Protein AF-A0A2V7IBT6-F1 (afdb_monomer_lite)

Sequence (122 aa):
RRMGLARWRLAQRRIVASGAEVVLCGHDHEEGAELLGVRVVVSTAGTLCKRTRGGRPSSFNFVTIEPTAVHITYFRWDVESRRFRASDTYAFARAGKGAVPASPAPPGPPGQPVPADTTSHS

Foldseek 3Di:
DDDPDDVVVVVLVCQVVVPAQEDEEEDQLDWDWDDRPLGYIYTYAHAQDCPHPPRFFHWGWDWDDDQFKIKTWIFGQDPVVRDTDTDDIDIRTHDGPPPPPPDPPDPDDPDDDDDDDDDDDD

Secondary structure (DSSP, 8-state):
---SSTTHHHHHHHHHHTT-SEEEE-SSS--EEEEETTTEEEEE---SSS--GGGPPPEEEEEEE-SSEEEEEEEEEETTTTEEEEEEEEEEE---TT-PPPPPPPPPPPPPPPPP------

pLDDT: mean 83.68, std 16.02, range [46.47, 98.56]

Radius of gyration: 24.81 Å; chains: 1; bounding box: 60×35×88 Å

Structure (mmCIF, N/CA/C/O backbone):
data_AF-A0A2V7IBT6-F1
#
_entry.id   AF-A0A2V7IBT6-F1
#
loop_
_atom_site.group_PDB
_atom_site.id
_atom_site.type_symbol
_atom_site.label_atom_id
_atom_site.label_alt_id
_atom_site.label_comp_id
_atom_site.label_asym_id
_atom_site.label_entity_id
_atom_site.label_seq_id
_atom_site.pdbx_PDB_ins_code
_atom_site.Cartn_x
_atom_site.Cartn_y
_atom_site.Cartn_z
_atom_site.occupancy
_atom_site.B_iso_or_equiv
_atom_site.auth_seq_id
_atom_site.auth_comp_id
_atom_site.auth_asym_id
_atom_site.auth_atom_id
_atom_site.pdbx_PDB_model_num
ATOM 1 N N . ARG A 1 1 ? 0.763 -21.601 7.753 1.00 52.50 1 ARG A N 1
ATOM 2 C CA . ARG A 1 1 ? 1.447 -20.336 7.371 1.00 52.50 1 ARG A CA 1
ATOM 3 C C . ARG A 1 1 ? 2.524 -20.029 8.414 1.00 52.50 1 ARG A C 1
ATOM 5 O O . ARG A 1 1 ? 2.172 -19.896 9.580 1.00 52.50 1 ARG A O 1
ATOM 12 N N . ARG A 1 2 ? 3.810 -19.985 8.037 1.00 46.47 2 ARG A N 1
ATOM 13 C CA . ARG A 1 2 ? 4.902 -19.488 8.899 1.00 46.47 2 ARG A CA 1
ATOM 14 C C . ARG A 1 2 ? 5.144 -18.021 8.540 1.00 46.47 2 ARG A C 1
ATOM 16 O O . ARG A 1 2 ? 5.296 -17.727 7.363 1.00 46.47 2 ARG A O 1
ATOM 23 N N . MET A 1 3 ? 5.126 -17.136 9.532 1.00 62.28 3 MET A N 1
ATOM 24 C CA . MET A 1 3 ? 5.420 -15.707 9.366 1.00 62.28 3 MET A CA 1
ATOM 25 C C . MET A 1 3 ? 6.796 -15.429 9.978 1.00 62.28 3 MET A C 1
ATOM 27 O O . MET A 1 3 ? 7.080 -15.958 11.053 1.00 62.28 3 MET A O 1
ATOM 31 N N . GLY A 1 4 ? 7.626 -14.612 9.319 1.00 66.38 4 GLY A N 1
ATOM 32 C CA . GLY A 1 4 ? 9.022 -14.325 9.702 1.00 66.38 4 GLY A CA 1
ATOM 33 C C . GLY A 1 4 ? 9.215 -13.566 11.022 1.00 66.38 4 GLY A C 1
ATOM 34 O O . GLY A 1 4 ? 10.344 -13.287 11.409 1.00 66.38 4 GLY A O 1
ATOM 35 N N . LEU A 1 5 ? 8.131 -13.258 11.742 1.00 69.81 5 LEU A N 1
ATOM 36 C CA . LEU A 1 5 ? 8.172 -12.599 13.041 1.00 69.81 5 LEU A CA 1
ATOM 37 C C . LEU A 1 5 ? 7.850 -13.597 14.162 1.00 69.81 5 LEU A C 1
ATOM 39 O O . LEU A 1 5 ? 6.740 -14.147 14.233 1.00 69.81 5 LEU A O 1
ATOM 43 N N . ALA A 1 6 ? 8.786 -13.787 15.095 1.00 75.44 6 ALA A N 1
ATOM 44 C CA . ALA A 1 6 ? 8.489 -14.471 16.348 1.00 75.44 6 ALA A CA 1
ATOM 45 C C . ALA A 1 6 ? 7.307 -13.764 17.040 1.00 75.44 6 ALA A C 1
ATOM 47 O O . ALA A 1 6 ? 7.273 -12.541 17.153 1.00 75.44 6 ALA A O 1
ATOM 48 N N . ARG A 1 7 ? 6.305 -14.533 17.488 1.00 84.50 7 ARG A N 1
ATOM 49 C CA . ARG A 1 7 ? 5.083 -14.007 18.134 1.00 84.50 7 ARG A CA 1
ATOM 50 C C . ARG A 1 7 ? 4.278 -13.018 17.262 1.00 84.50 7 ARG A C 1
ATOM 52 O O . ARG A 1 7 ? 3.632 -12.126 17.809 1.00 84.50 7 ARG A O 1
ATOM 59 N N . TRP A 1 8 ? 4.234 -13.202 15.937 1.00 86.50 8 TRP A N 1
ATOM 60 C CA . TRP A 1 8 ? 3.515 -12.322 14.991 1.00 86.50 8 TRP A CA 1
ATOM 61 C C . TRP A 1 8 ? 2.081 -11.941 15.407 1.00 86.50 8 TRP A C 1
ATOM 63 O O . TRP A 1 8 ? 1.680 -10.794 15.241 1.00 86.50 8 TRP A O 1
ATOM 73 N N . ARG A 1 9 ? 1.320 -12.851 16.033 1.00 89.50 9 ARG A N 1
ATOM 74 C CA . ARG A 1 9 ? -0.030 -12.549 16.552 1.00 89.50 9 ARG A CA 1
ATOM 75 C C . ARG A 1 9 ? -0.029 -11.472 17.640 1.00 89.50 9 ARG A C 1
ATOM 77 O O . ARG A 1 9 ? -0.945 -10.660 17.702 1.00 89.50 9 ARG A O 1
ATOM 84 N N . LEU A 1 10 ? 0.975 -11.470 18.522 1.00 91.12 10 LEU A N 1
ATOM 85 C CA . LEU A 1 10 ? 1.123 -10.430 19.541 1.00 91.12 10 LEU A CA 1
ATOM 86 C C . LEU A 1 10 ? 1.497 -9.093 18.898 1.00 91.12 10 LEU A C 1
ATOM 88 O O . LEU A 1 10 ? 0.951 -8.069 19.295 1.00 91.12 10 LEU A O 1
ATOM 92 N N . ALA A 1 11 ? 2.389 -9.108 17.905 1.00 90.81 11 ALA A N 1
ATOM 93 C CA . ALA A 1 11 ? 2.752 -7.905 17.163 1.00 90.81 11 ALA A CA 1
ATOM 94 C C . ALA A 1 11 ? 1.534 -7.299 16.453 1.00 90.81 11 ALA A C 1
ATOM 96 O O . ALA A 1 11 ? 1.262 -6.118 16.632 1.00 90.81 11 ALA A O 1
ATOM 97 N N . GLN A 1 12 ? 0.731 -8.116 15.763 1.00 91.94 12 GLN A N 1
ATOM 98 C CA . GLN A 1 12 ? -0.512 -7.662 15.135 1.00 91.94 12 GLN A CA 1
ATOM 99 C C . GLN A 1 12 ? -1.477 -7.024 16.139 1.00 91.94 12 GLN A C 1
ATOM 101 O O . GLN A 1 12 ? -1.970 -5.927 15.895 1.00 91.94 12 GLN A O 1
ATOM 106 N N . ARG A 1 13 ? -1.702 -7.659 17.301 1.00 92.62 13 ARG A N 1
ATOM 107 C CA . ARG A 1 13 ? -2.552 -7.072 18.352 1.00 92.62 13 ARG A CA 1
ATOM 108 C C . ARG A 1 13 ? -2.024 -5.728 18.845 1.00 92.62 13 ARG A C 1
ATOM 110 O O . ARG A 1 13 ? -2.808 -4.807 19.031 1.00 92.62 13 ARG A O 1
ATOM 117 N N . ARG A 1 14 ? -0.709 -5.607 19.047 1.00 93.81 14 ARG A N 1
ATOM 118 C CA . ARG A 1 14 ? -0.079 -4.352 19.486 1.00 93.81 14 ARG A CA 1
ATOM 119 C C . ARG A 1 14 ? -0.188 -3.254 18.434 1.00 93.81 14 ARG A C 1
ATOM 121 O O . ARG A 1 14 ? -0.449 -2.118 18.801 1.00 93.81 14 ARG A O 1
ATOM 128 N N . ILE A 1 15 ? -0.036 -3.591 17.154 1.00 93.81 15 ILE A N 1
ATOM 129 C CA . ILE A 1 15 ? -0.214 -2.642 16.051 1.00 93.81 15 ILE A CA 1
ATOM 130 C C . ILE A 1 15 ? -1.650 -2.114 16.045 1.00 93.81 15 ILE A C 1
ATOM 132 O O . ILE A 1 15 ? -1.851 -0.906 16.076 1.00 93.81 15 ILE A O 1
ATOM 136 N N . VAL A 1 16 ? -2.649 -2.998 16.109 1.00 93.50 16 VAL A N 1
ATOM 137 C CA . VAL A 1 16 ? -4.063 -2.587 16.153 1.00 93.50 16 VAL A CA 1
ATOM 138 C C . VAL A 1 16 ? -4.371 -1.729 17.385 1.00 93.50 16 VAL A C 1
ATOM 140 O O . VAL A 1 16 ? -5.075 -0.729 17.280 1.00 93.50 16 VAL A O 1
ATOM 143 N N . ALA A 1 17 ? -3.809 -2.076 18.545 1.00 92.50 17 ALA A N 1
ATOM 144 C CA . ALA A 1 17 ? -4.006 -1.332 19.789 1.00 92.50 17 ALA A CA 1
ATOM 145 C C . ALA A 1 17 ? -3.219 -0.011 19.868 1.00 92.50 17 ALA A C 1
ATOM 147 O O . ALA A 1 17 ? -3.468 0.782 20.769 1.00 92.50 17 ALA A O 1
ATOM 148 N N . SER A 1 18 ? -2.274 0.242 18.956 1.00 93.88 18 SER A N 1
ATOM 149 C CA . SER A 1 18 ? -1.405 1.427 19.015 1.00 93.88 18 SER A CA 1
ATOM 150 C C . SER A 1 18 ? -2.119 2.738 18.677 1.00 93.88 18 SER A C 1
ATOM 152 O O . SER A 1 18 ? -1.576 3.810 18.926 1.00 93.88 18 SER A O 1
ATOM 154 N N . GLY A 1 19 ? -3.308 2.663 18.072 1.00 90.44 19 GLY A N 1
ATOM 155 C CA . GLY A 1 19 ? -4.015 3.827 17.537 1.00 90.44 19 GLY A CA 1
ATOM 156 C C . GLY A 1 19 ? -3.496 4.300 16.176 1.00 90.44 19 GLY A C 1
ATOM 157 O O . GLY A 1 19 ? -4.060 5.239 15.621 1.00 90.44 19 GLY A O 1
ATOM 158 N N . ALA A 1 20 ? -2.469 3.654 15.614 1.00 93.62 20 ALA A N 1
ATOM 159 C CA . ALA A 1 20 ? -2.011 3.936 14.261 1.00 93.62 20 ALA A CA 1
ATOM 160 C C . ALA A 1 20 ? -3.103 3.610 13.233 1.00 93.62 20 ALA A C 1
ATOM 162 O O . ALA A 1 20 ? -3.715 2.545 13.267 1.00 93.62 20 ALA A O 1
ATOM 163 N N . GLU A 1 21 ? -3.309 4.522 12.289 1.00 93.06 21 GLU A N 1
ATOM 164 C CA . GLU A 1 21 ? -4.223 4.318 11.161 1.00 93.06 21 GLU A CA 1
ATOM 165 C C . GLU A 1 21 ? -3.504 3.688 9.965 1.00 93.06 21 GLU A C 1
ATOM 167 O O . GLU A 1 21 ? -4.089 2.911 9.212 1.00 93.06 21 GLU A O 1
ATOM 172 N N . VAL A 1 22 ? -2.212 3.994 9.824 1.00 96.25 22 VAL A N 1
ATOM 173 C CA . VAL A 1 22 ? -1.347 3.482 8.765 1.00 96.25 22 VAL A CA 1
ATOM 174 C C . VAL A 1 22 ? -0.022 3.027 9.369 1.00 96.25 22 VAL A C 1
ATOM 176 O O . VAL A 1 22 ? 0.580 3.741 10.170 1.00 96.25 22 VAL A O 1
ATOM 179 N N . VAL A 1 23 ? 0.452 1.854 8.956 1.00 96.50 23 VAL A N 1
ATOM 180 C CA . VAL A 1 23 ? 1.809 1.364 9.210 1.00 96.50 23 VAL A CA 1
ATOM 181 C C . VAL A 1 23 ? 2.542 1.253 7.883 1.00 96.50 23 VAL A C 1
ATOM 183 O O . VAL A 1 23 ? 2.078 0.581 6.964 1.00 96.50 23 VAL A O 1
ATOM 186 N N . LEU A 1 24 ? 3.706 1.893 7.802 1.00 96.88 24 LEU A N 1
ATOM 187 C CA . LEU A 1 24 ? 4.620 1.775 6.672 1.00 96.88 24 LEU A CA 1
ATOM 188 C C . LEU A 1 24 ? 5.743 0.819 7.063 1.00 96.88 24 LEU A C 1
ATOM 190 O O . LEU A 1 24 ? 6.424 1.030 8.067 1.00 96.88 24 LEU A O 1
ATOM 194 N N . CYS A 1 25 ? 5.927 -0.239 6.289 1.00 93.88 25 CYS A N 1
ATOM 195 C CA . CYS A 1 25 ? 6.968 -1.225 6.528 1.00 93.88 25 CYS A CA 1
ATOM 196 C C . CYS A 1 25 ? 7.634 -1.645 5.217 1.00 93.88 25 CYS A C 1
ATOM 198 O O . CYS A 1 25 ? 7.233 -1.256 4.128 1.00 93.88 25 CYS A O 1
ATOM 200 N N . GLY A 1 26 ? 8.685 -2.436 5.330 1.00 89.88 26 GLY A N 1
ATOM 201 C CA . GLY A 1 26 ? 9.363 -3.125 4.239 1.00 89.88 26 GLY A CA 1
ATOM 202 C C . GLY A 1 26 ? 10.100 -4.309 4.852 1.00 89.88 26 GLY A C 1
ATOM 203 O O . GLY A 1 26 ? 9.999 -4.498 6.062 1.00 89.88 26 GLY A O 1
ATOM 204 N N . HIS A 1 27 ? 10.804 -5.094 4.037 1.00 88.00 27 HIS A N 1
ATOM 205 C CA . HIS A 1 27 ? 11.817 -6.100 4.424 1.00 88.00 27 HIS A CA 1
ATOM 206 C C . HIS A 1 27 ? 11.972 -7.110 3.285 1.00 88.00 27 HIS A C 1
ATOM 208 O O . HIS A 1 27 ? 13.078 -7.375 2.828 1.00 88.00 27 HIS A O 1
ATOM 214 N N . ASP A 1 28 ? 10.841 -7.602 2.778 1.00 84.94 28 ASP A N 1
ATOM 215 C CA . ASP A 1 28 ? 10.785 -8.719 1.830 1.00 84.94 28 ASP A CA 1
ATOM 216 C C . ASP A 1 28 ? 11.067 -8.314 0.376 1.00 84.94 28 ASP A C 1
ATOM 218 O O . ASP A 1 28 ? 11.061 -9.163 -0.512 1.00 84.94 28 ASP A O 1
ATOM 222 N N . HIS A 1 29 ? 11.336 -7.025 0.131 1.00 90.38 29 HIS A N 1
ATOM 223 C CA . HIS A 1 29 ? 11.549 -6.450 -1.201 1.00 90.38 29 HIS A CA 1
ATOM 224 C C . HIS A 1 29 ? 10.390 -6.756 -2.167 1.00 90.38 29 HIS A C 1
ATOM 226 O O . HIS A 1 29 ? 10.595 -7.008 -3.358 1.00 90.38 29 HIS A O 1
ATOM 232 N N . GLU A 1 30 ? 9.178 -6.734 -1.620 1.00 89.75 30 GLU A N 1
ATOM 233 C CA . GLU A 1 30 ? 7.916 -7.021 -2.287 1.00 89.75 30 GLU A CA 1
ATOM 234 C C . GLU A 1 30 ? 6.869 -6.046 -1.745 1.00 89.75 30 GLU A C 1
ATOM 236 O O . GLU A 1 30 ? 6.698 -5.935 -0.529 1.00 89.75 30 GLU A O 1
ATOM 241 N N . GLU A 1 31 ? 6.219 -5.293 -2.632 1.00 92.75 31 GLU A N 1
ATOM 242 C CA . GLU A 1 31 ? 5.181 -4.355 -2.222 1.00 92.75 31 GLU A CA 1
ATOM 243 C C . GLU A 1 31 ? 3.863 -5.051 -1.852 1.00 92.75 31 GLU A C 1
ATOM 245 O O . GLU A 1 31 ? 3.477 -6.053 -2.454 1.00 92.75 31 GLU A O 1
ATOM 250 N N . GLY A 1 32 ? 3.163 -4.497 -0.863 1.00 94.81 32 GLY A N 1
ATOM 251 C CA . GLY A 1 32 ? 1.915 -5.034 -0.331 1.00 94.81 32 GLY A CA 1
ATOM 252 C C . GLY A 1 32 ? 1.054 -3.948 0.310 1.00 94.81 32 GLY A C 1
ATOM 253 O O . GLY A 1 32 ? 1.550 -2.912 0.752 1.00 94.81 32 GLY A O 1
ATOM 254 N N . ALA A 1 33 ? -0.261 -4.149 0.288 1.00 97.19 33 ALA A N 1
ATOM 255 C CA . ALA A 1 33 ? -1.253 -3.253 0.864 1.00 97.19 33 ALA A CA 1
ATOM 256 C C . ALA A 1 33 ? -2.375 -4.112 1.440 1.00 97.19 33 ALA A C 1
ATOM 258 O O . ALA A 1 33 ? -3.057 -4.828 0.708 1.00 97.19 33 ALA A O 1
ATOM 259 N N . GLU A 1 34 ? -2.550 -4.066 2.754 1.00 95.50 34 GLU A N 1
ATOM 260 C CA . GLU A 1 34 ? -3.540 -4.888 3.444 1.00 95.50 34 GLU A CA 1
ATOM 261 C C . GLU A 1 34 ? -4.181 -4.143 4.614 1.00 95.50 34 GLU A C 1
ATOM 263 O O . GLU A 1 34 ? -3.624 -3.185 5.150 1.00 95.50 34 GLU A O 1
ATOM 268 N N . LEU A 1 35 ? -5.365 -4.601 5.023 1.00 95.31 35 LEU A N 1
ATOM 269 C CA . LEU A 1 35 ? -6.061 -4.086 6.197 1.00 95.31 35 LEU A CA 1
ATOM 270 C C . LEU A 1 35 ? -5.877 -5.050 7.372 1.00 95.31 35 LEU A C 1
ATOM 272 O O . LEU A 1 35 ? -6.417 -6.158 7.384 1.00 95.31 35 LEU A O 1
ATOM 276 N N . LEU A 1 36 ? -5.147 -4.612 8.392 1.00 94.00 36 LEU A N 1
ATOM 277 C CA . LEU A 1 36 ? -4.921 -5.365 9.616 1.00 94.00 36 LEU A CA 1
ATOM 278 C C . LEU A 1 36 ? -5.993 -5.040 10.664 1.00 94.00 36 LEU A C 1
ATOM 280 O O . LEU A 1 36 ? -6.222 -3.883 11.024 1.00 94.00 36 LEU A O 1
ATOM 284 N N . GLY A 1 37 ? -6.640 -6.083 11.192 1.00 87.94 37 GLY A N 1
ATOM 285 C CA . GLY A 1 37 ? -7.625 -5.947 12.271 1.00 87.94 37 GLY A CA 1
ATOM 286 C C . GLY A 1 37 ? -8.805 -5.036 11.918 1.00 87.94 37 GLY A C 1
ATOM 287 O O . GLY A 1 37 ? -9.370 -4.416 12.812 1.00 87.94 37 GLY A O 1
ATOM 288 N N . VAL A 1 38 ? -9.144 -4.934 10.624 1.00 85.62 38 VAL A N 1
ATOM 289 C CA . VAL A 1 38 ? -10.245 -4.113 10.074 1.00 85.62 38 VAL A CA 1
ATOM 290 C C . VAL A 1 38 ? -10.048 -2.595 10.245 1.00 85.62 38 VAL A C 1
ATOM 292 O O . VAL A 1 38 ? -10.938 -1.813 9.930 1.00 85.62 38 VAL A O 1
ATOM 295 N N . ARG A 1 39 ? -8.886 -2.142 10.729 1.00 88.69 39 ARG A N 1
ATOM 296 C CA . ARG A 1 39 ? -8.663 -0.723 11.052 1.00 88.69 39 ARG A CA 1
ATOM 297 C C . ARG A 1 39 ? -7.342 -0.163 10.550 1.00 88.69 39 ARG A C 1
ATOM 299 O O . ARG A 1 39 ? -7.308 0.994 10.153 1.00 88.69 39 ARG A O 1
ATOM 306 N N . VAL A 1 40 ? -6.262 -0.936 10.623 1.00 95.69 40 VAL A N 1
ATOM 307 C CA . VAL A 1 40 ? -4.919 -0.415 10.354 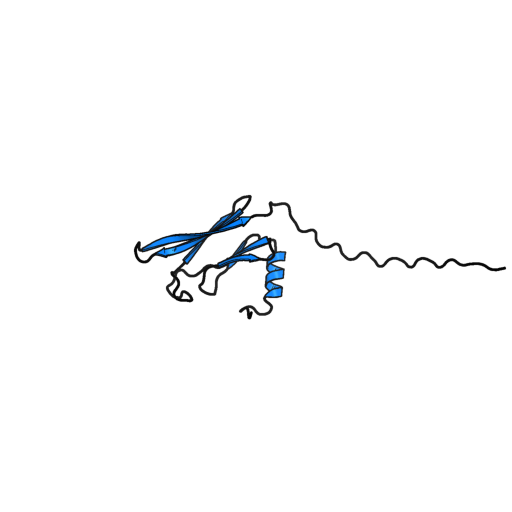1.00 95.69 40 VAL A CA 1
ATOM 308 C C . VAL A 1 40 ? -4.520 -0.769 8.935 1.00 95.69 40 VAL A C 1
ATOM 310 O O . VAL A 1 40 ? -4.407 -1.948 8.607 1.00 95.69 40 VAL A O 1
ATOM 313 N N . VAL A 1 41 ? -4.282 0.233 8.100 1.00 97.19 41 VAL A N 1
ATOM 314 C CA . VAL A 1 41 ? -3.745 0.018 6.755 1.00 97.19 41 VAL A CA 1
ATOM 315 C C . VAL A 1 41 ? -2.255 -0.275 6.867 1.00 97.19 41 VAL A C 1
ATOM 317 O O . VAL A 1 41 ? -1.504 0.508 7.442 1.00 97.19 41 VAL A O 1
ATOM 320 N N . VAL A 1 42 ? -1.805 -1.396 6.320 1.00 96.75 42 VAL A N 1
ATOM 321 C CA . VAL A 1 42 ? -0.388 -1.762 6.259 1.00 96.75 42 VAL A CA 1
ATOM 322 C C . VAL A 1 42 ? 0.085 -1.593 4.823 1.00 96.75 42 VAL A C 1
ATOM 324 O O . VAL A 1 42 ? -0.449 -2.223 3.916 1.00 96.75 42 VAL A O 1
ATOM 327 N N . SER A 1 43 ? 1.090 -0.742 4.626 1.00 97.75 43 SER A N 1
ATOM 328 C CA . SER A 1 43 ? 1.774 -0.530 3.351 1.00 97.75 43 SER A CA 1
ATOM 329 C C . SER A 1 43 ? 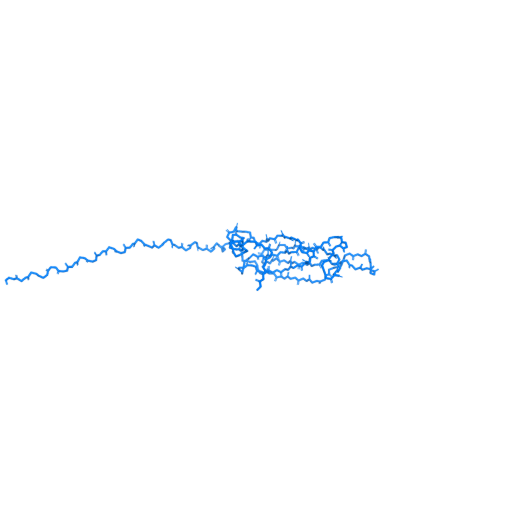3.172 -1.124 3.444 1.00 97.75 43 SER A C 1
ATOM 331 O O . SER A 1 43 ? 4.043 -0.571 4.119 1.00 97.75 43 SER A O 1
ATOM 333 N N . THR A 1 44 ? 3.387 -2.257 2.785 1.00 96.12 44 THR A N 1
ATOM 334 C CA . THR A 1 44 ? 4.713 -2.853 2.627 1.00 96.12 44 THR A CA 1
ATOM 335 C C . THR A 1 44 ? 5.340 -2.290 1.361 1.00 96.12 44 THR A C 1
ATOM 337 O O . THR A 1 44 ? 4.785 -2.420 0.272 1.00 96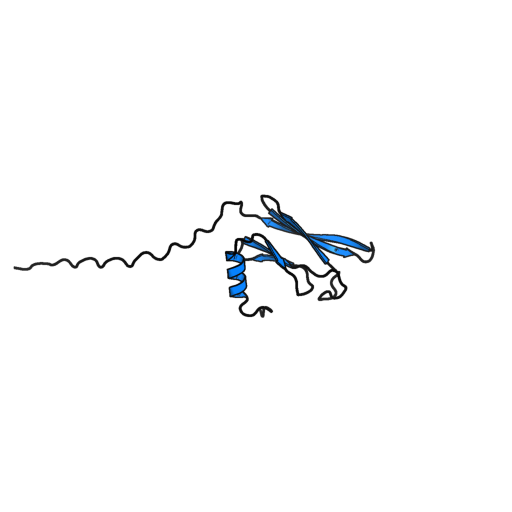.12 44 THR A O 1
ATOM 340 N N . ALA A 1 45 ? 6.473 -1.613 1.495 1.00 93.56 45 ALA A N 1
ATOM 341 C CA . ALA A 1 45 ? 7.254 -1.122 0.376 1.00 93.56 45 ALA A CA 1
ATOM 342 C C . ALA A 1 45 ? 8.091 -2.258 -0.223 1.00 93.56 45 ALA A C 1
ATOM 344 O O . ALA A 1 45 ? 8.632 -3.098 0.503 1.00 93.56 45 ALA A O 1
ATOM 345 N N . GLY A 1 46 ? 8.238 -2.234 -1.548 1.00 91.31 46 GLY A N 1
ATOM 346 C CA . GLY A 1 46 ? 9.217 -3.054 -2.249 1.00 91.31 46 GLY A CA 1
ATOM 347 C C . GLY A 1 46 ? 10.640 -2.539 -2.023 1.00 91.31 46 GLY A C 1
ATOM 348 O O . GLY A 1 46 ? 11.109 -2.385 -0.895 1.00 91.31 46 GLY A O 1
ATOM 349 N N . THR A 1 47 ? 11.376 -2.289 -3.101 1.00 91.00 47 THR A N 1
ATOM 350 C CA . THR A 1 47 ? 12.730 -1.730 -3.007 1.00 91.00 47 THR A CA 1
ATOM 351 C C . THR A 1 47 ? 13.072 -0.882 -4.224 1.00 91.00 47 THR A C 1
ATOM 353 O O . THR A 1 47 ? 12.649 -1.187 -5.338 1.00 91.00 47 THR A O 1
ATOM 356 N N . LEU A 1 48 ? 13.894 0.152 -4.021 1.00 90.50 48 LEU A N 1
ATOM 357 C CA . LEU A 1 48 ? 14.419 1.030 -5.076 1.00 90.50 48 LEU A CA 1
ATOM 358 C C . LEU A 1 48 ? 15.628 0.438 -5.824 1.00 90.50 48 LEU A C 1
ATOM 360 O O . LEU A 1 48 ? 16.156 1.051 -6.749 1.00 90.50 48 LEU A O 1
ATOM 364 N N . CYS A 1 49 ? 16.103 -0.739 -5.412 1.00 85.81 49 CYS A N 1
ATOM 365 C CA . CYS A 1 49 ? 17.243 -1.403 -6.035 1.00 85.81 49 CYS A CA 1
ATOM 366 C C . CYS A 1 49 ? 16.821 -2.645 -6.830 1.00 85.81 49 CYS A C 1
ATOM 368 O O . CYS A 1 49 ? 15.672 -3.076 -6.805 1.00 85.81 49 CYS A O 1
ATOM 370 N N . LYS A 1 50 ? 17.786 -3.270 -7.512 1.00 78.62 50 LYS A N 1
ATOM 371 C CA . LYS A 1 50 ? 17.562 -4.496 -8.297 1.00 78.62 50 LYS A CA 1
ATOM 372 C C . LYS A 1 50 ? 17.381 -5.761 -7.448 1.00 78.62 50 LYS A C 1
ATOM 374 O O . LYS A 1 50 ? 17.171 -6.829 -8.005 1.00 78.62 50 LYS A O 1
ATOM 379 N N . ARG A 1 51 ? 17.483 -5.679 -6.116 1.00 76.88 51 ARG A N 1
ATOM 380 C CA . ARG A 1 51 ? 17.356 -6.841 -5.215 1.00 76.88 51 ARG A CA 1
ATOM 381 C C . ARG A 1 51 ? 15.895 -7.225 -4.962 1.00 76.88 51 ARG A C 1
ATOM 383 O O . ARG A 1 51 ? 15.564 -7.613 -3.852 1.00 76.88 51 ARG A O 1
ATOM 390 N N . THR A 1 52 ? 15.005 -7.076 -5.928 1.00 74.94 52 THR A N 1
ATOM 391 C CA . THR A 1 52 ? 13.581 -7.374 -5.749 1.00 74.94 52 THR A CA 1
ATOM 392 C C . THR A 1 52 ? 13.340 -8.869 -5.572 1.00 74.94 52 THR A C 1
ATOM 394 O O . THR A 1 52 ? 14.071 -9.713 -6.100 1.00 74.94 52 THR A O 1
ATOM 397 N N . ARG A 1 53 ? 12.299 -9.224 -4.817 1.00 77.56 53 ARG A N 1
ATOM 398 C CA . ARG A 1 53 ? 11.891 -10.621 -4.676 1.00 77.56 53 ARG A CA 1
ATOM 399 C C . ARG A 1 53 ? 11.084 -11.064 -5.893 1.00 77.56 53 ARG A C 1
ATOM 401 O O . ARG A 1 53 ? 10.288 -10.304 -6.434 1.00 77.56 53 ARG A O 1
ATOM 408 N N . GLY A 1 54 ? 11.302 -12.303 -6.336 1.00 80.31 54 GLY A N 1
ATOM 409 C CA . GLY A 1 54 ? 10.540 -12.900 -7.438 1.00 80.31 54 GLY A CA 1
ATOM 410 C C . GLY A 1 54 ? 10.758 -12.237 -8.803 1.00 80.31 54 GLY A C 1
ATOM 411 O O . GLY A 1 54 ? 9.909 -12.379 -9.674 1.00 80.31 54 GLY A O 1
ATOM 412 N N . GLY A 1 55 ? 11.853 -11.487 -8.989 1.00 81.62 55 GLY A N 1
ATOM 413 C CA . GLY A 1 55 ? 12.154 -10.804 -10.254 1.00 81.62 55 GLY A CA 1
ATOM 414 C C . GLY A 1 55 ? 11.223 -9.631 -10.579 1.00 81.62 55 GLY A C 1
ATOM 415 O O . GLY A 1 55 ? 11.194 -9.169 -11.717 1.00 81.62 55 GLY A O 1
ATOM 416 N N . ARG A 1 56 ? 10.452 -9.147 -9.597 1.00 84.56 56 ARG A N 1
ATOM 417 C CA . ARG A 1 56 ? 9.523 -8.025 -9.776 1.00 84.56 56 ARG A CA 1
ATOM 418 C C . ARG A 1 56 ? 10.276 -6.729 -10.106 1.00 84.56 56 ARG A C 1
ATOM 420 O O . ARG A 1 56 ? 11.430 -6.583 -9.701 1.00 84.56 56 ARG A O 1
ATOM 427 N N . PRO A 1 57 ? 9.659 -5.758 -10.794 1.00 92.19 57 PRO A N 1
ATOM 428 C CA . PRO A 1 57 ? 10.261 -4.441 -10.950 1.00 92.19 57 PRO A CA 1
ATOM 429 C C . PRO A 1 57 ? 10.507 -3.760 -9.600 1.00 92.19 57 PRO A C 1
ATOM 431 O O . PRO A 1 57 ? 9.761 -3.966 -8.645 1.00 92.19 57 PRO A O 1
ATOM 434 N N . SER A 1 58 ? 11.540 -2.918 -9.540 1.00 94.44 58 SER A N 1
ATOM 435 C CA . SER A 1 58 ? 11.757 -2.019 -8.402 1.00 94.44 58 SER A CA 1
ATOM 436 C C . SER A 1 58 ? 10.514 -1.155 -8.178 1.00 94.44 58 SER A C 1
ATOM 438 O O . SER A 1 58 ? 9.861 -0.757 -9.144 1.00 94.44 58 SER A O 1
ATOM 440 N N . SER A 1 59 ? 10.172 -0.873 -6.923 1.00 95.69 59 SER A N 1
ATOM 441 C CA . SER A 1 59 ? 8.930 -0.184 -6.585 1.00 95.69 59 SER A CA 1
ATOM 442 C C . SER A 1 59 ? 9.053 0.718 -5.358 1.00 95.69 59 SER A C 1
ATOM 444 O O . SER A 1 59 ? 9.888 0.498 -4.476 1.00 95.69 59 SER A O 1
ATOM 446 N N . PHE A 1 60 ? 8.195 1.737 -5.307 1.00 95.88 60 PHE A N 1
ATOM 447 C CA . PHE A 1 60 ? 7.875 2.504 -4.104 1.00 95.88 60 PHE A CA 1
ATOM 448 C C . PHE A 1 60 ? 6.364 2.723 -4.005 1.00 95.88 60 PHE A C 1
ATOM 450 O O . PHE A 1 60 ? 5.647 2.603 -4.998 1.00 95.88 60 PHE A O 1
ATOM 457 N N . ASN A 1 61 ? 5.880 3.079 -2.816 1.00 97.75 61 ASN A N 1
ATOM 458 C CA . ASN A 1 61 ? 4.458 3.311 -2.579 1.00 97.75 61 ASN A CA 1
ATOM 459 C C . ASN A 1 61 ? 4.213 4.812 -2.397 1.00 97.75 61 ASN A C 1
ATOM 461 O O . ASN A 1 61 ? 4.895 5.464 -1.608 1.00 97.75 61 ASN A O 1
ATOM 465 N N . PHE A 1 62 ? 3.224 5.351 -3.098 1.00 97.88 62 PHE A N 1
ATOM 466 C CA . PHE A 1 62 ? 2.677 6.680 -2.867 1.00 97.88 62 PHE A CA 1
ATOM 467 C C . PHE A 1 62 ? 1.441 6.547 -1.976 1.00 97.88 62 PHE A C 1
ATOM 469 O O . PHE A 1 62 ? 0.511 5.814 -2.318 1.00 97.88 62 PHE A O 1
ATOM 476 N N . VAL A 1 63 ? 1.453 7.211 -0.818 1.00 97.81 63 VAL A N 1
ATOM 477 C CA . VAL A 1 63 ? 0.397 7.096 0.196 1.00 97.81 63 VAL A CA 1
ATOM 478 C C . VAL A 1 63 ? -0.325 8.426 0.336 1.00 97.81 63 VAL A C 1
ATOM 480 O O . VAL A 1 63 ? 0.277 9.416 0.749 1.00 97.81 63 VAL A O 1
ATOM 483 N N . THR A 1 64 ? -1.621 8.431 0.040 1.00 97.50 64 THR A N 1
ATOM 484 C CA . THR A 1 64 ? -2.489 9.598 0.224 1.00 97.50 64 THR A CA 1
ATOM 485 C C . THR A 1 64 ? -3.451 9.321 1.368 1.00 97.50 64 THR A C 1
ATOM 487 O O . THR A 1 64 ? -4.155 8.313 1.363 1.00 97.50 64 THR A O 1
ATOM 490 N N . ILE A 1 65 ? -3.481 10.210 2.360 1.00 95.69 65 ILE A N 1
ATOM 491 C CA . ILE A 1 65 ? -4.384 10.109 3.509 1.00 95.69 65 ILE A CA 1
ATOM 492 C C . ILE A 1 65 ? -5.419 11.222 3.397 1.00 95.69 65 ILE A C 1
ATOM 494 O O . ILE A 1 65 ? -5.101 12.401 3.534 1.00 95.69 65 ILE A O 1
ATOM 498 N N . GLU A 1 66 ? -6.661 10.826 3.177 1.00 94.44 66 GLU A N 1
ATOM 499 C CA . GLU A 1 66 ? -7.823 11.699 3.089 1.00 94.44 66 GLU A CA 1
ATOM 500 C C . GLU A 1 66 ? -8.649 11.625 4.387 1.00 94.44 66 GLU A C 1
ATOM 502 O O . GLU A 1 66 ? -8.411 10.774 5.260 1.00 94.44 66 GLU A O 1
ATOM 507 N N . PRO A 1 67 ? -9.643 12.511 4.566 1.00 93.25 67 PRO A N 1
ATOM 508 C CA . PRO A 1 67 ? -10.553 12.419 5.704 1.00 93.25 67 PRO A CA 1
ATOM 509 C C . PRO A 1 67 ? -11.308 11.083 5.779 1.00 93.25 67 PRO A C 1
ATOM 511 O O . PRO A 1 67 ? -11.544 10.589 6.878 1.00 93.25 67 PRO A O 1
ATOM 514 N N . THR A 1 68 ? -11.657 10.488 4.634 1.00 94.00 68 THR A N 1
ATOM 515 C CA . THR A 1 68 ? -12.516 9.293 4.549 1.00 94.00 68 THR A CA 1
ATOM 516 C C . THR A 1 68 ? -11.807 8.048 4.024 1.00 94.00 68 THR A C 1
ATOM 518 O O . THR A 1 68 ? -12.387 6.964 4.079 1.00 94.00 68 THR A O 1
ATOM 521 N N . ALA A 1 69 ? -10.574 8.167 3.526 1.00 95.88 69 ALA A N 1
ATOM 522 C CA . ALA A 1 69 ? -9.859 7.050 2.924 1.00 95.88 69 ALA A CA 1
ATOM 523 C C . ALA A 1 69 ? -8.337 7.161 3.059 1.00 95.88 69 ALA A C 1
ATOM 525 O O . ALA A 1 69 ? -7.774 8.245 3.191 1.00 95.88 69 ALA A O 1
ATOM 526 N N . VAL A 1 70 ? -7.671 6.013 2.986 1.00 97.69 70 VAL A N 1
ATOM 527 C CA . VAL A 1 70 ? -6.232 5.903 2.746 1.00 97.69 70 VAL A CA 1
ATOM 528 C C . VAL A 1 70 ? -6.039 5.222 1.402 1.00 97.69 70 VAL A C 1
ATOM 530 O O . VAL A 1 70 ? -6.531 4.111 1.198 1.00 97.69 70 VAL A O 1
ATOM 533 N N . HIS A 1 71 ? -5.297 5.869 0.510 1.00 98.19 71 HIS A N 1
ATOM 534 C CA . HIS A 1 71 ? -4.939 5.333 -0.796 1.00 98.19 71 HIS A CA 1
ATOM 535 C C . HIS A 1 71 ? -3.473 4.915 -0.806 1.00 98.19 71 HIS A C 1
ATOM 537 O O . HIS A 1 71 ? -2.599 5.682 -0.400 1.00 98.19 71 HIS A O 1
ATOM 543 N N . ILE A 1 72 ? -3.200 3.711 -1.298 1.00 98.44 72 ILE A N 1
ATOM 544 C CA . ILE A 1 72 ? -1.856 3.182 -1.525 1.00 98.44 72 ILE A CA 1
ATOM 545 C C . ILE A 1 72 ? -1.712 2.942 -3.022 1.00 98.44 72 ILE A C 1
ATOM 547 O O . ILE A 1 72 ? -2.369 2.055 -3.557 1.00 98.44 72 ILE A O 1
ATOM 551 N N . THR A 1 73 ? -0.849 3.700 -3.692 1.00 98.56 73 THR A N 1
ATOM 552 C CA . THR A 1 73 ? -0.520 3.476 -5.105 1.00 98.56 73 THR A CA 1
ATOM 553 C C . THR A 1 73 ? 0.905 2.975 -5.234 1.00 98.56 73 THR A C 1
ATOM 555 O O . THR A 1 73 ? 1.836 3.619 -4.755 1.00 98.56 73 THR A O 1
ATOM 558 N N . TYR A 1 74 ? 1.104 1.850 -5.907 1.00 97.62 74 TYR A N 1
ATOM 559 C CA . TYR A 1 74 ? 2.441 1.371 -6.227 1.00 97.62 74 TYR A CA 1
ATOM 560 C C . TYR A 1 74 ? 2.961 2.053 -7.477 1.00 97.62 74 TYR A C 1
ATOM 562 O O . TYR A 1 74 ? 2.322 2.037 -8.530 1.00 97.62 74 TYR A O 1
ATOM 570 N N . PHE A 1 75 ? 4.172 2.573 -7.383 1.00 97.81 75 PHE A N 1
ATOM 571 C CA . PHE A 1 75 ? 4.946 3.037 -8.514 1.00 97.81 75 PHE A CA 1
ATOM 572 C C . PHE A 1 75 ? 6.022 2.007 -8.818 1.00 97.81 75 PHE A C 1
ATOM 574 O O . PHE A 1 75 ? 6.905 1.774 -7.995 1.00 97.81 75 PHE A O 1
ATOM 581 N N . ARG A 1 76 ? 5.949 1.386 -9.994 1.00 95.88 76 ARG A N 1
ATOM 582 C CA . ARG A 1 76 ? 6.900 0.365 -10.447 1.00 95.88 76 ARG A CA 1
ATOM 583 C C . ARG A 1 76 ? 7.826 0.936 -11.510 1.00 95.88 76 ARG A C 1
ATOM 585 O O . ARG A 1 76 ? 7.411 1.756 -12.327 1.00 95.88 76 ARG A O 1
ATOM 592 N N . TRP A 1 77 ? 9.085 0.517 -11.479 1.00 96.00 77 TRP A N 1
ATOM 593 C CA . TRP A 1 77 ? 10.074 0.874 -12.483 1.00 96.00 77 TRP A CA 1
ATOM 594 C C . TRP A 1 77 ? 9.692 0.249 -13.820 1.00 96.00 77 TRP A C 1
ATOM 596 O O . TRP A 1 77 ? 9.667 -0.973 -13.960 1.00 96.00 77 TRP A O 1
ATOM 606 N N . ASP A 1 78 ? 9.427 1.097 -14.801 1.00 95.44 78 ASP A N 1
ATOM 607 C CA . ASP A 1 78 ? 9.239 0.692 -16.180 1.00 95.44 78 ASP A CA 1
ATOM 608 C C . ASP A 1 78 ? 10.565 0.831 -16.936 1.00 95.44 78 ASP A C 1
ATOM 610 O O . ASP A 1 78 ? 11.155 1.915 -17.011 1.00 95.44 78 ASP A O 1
ATOM 614 N N . VAL A 1 79 ? 11.049 -0.286 -17.478 1.00 92.94 79 VAL A N 1
ATOM 615 C CA . VAL A 1 79 ? 12.348 -0.352 -18.160 1.00 92.94 79 VAL A CA 1
ATOM 616 C C . VAL A 1 79 ? 12.308 0.411 -19.479 1.00 92.94 79 VAL A C 1
ATOM 618 O O . VAL A 1 79 ? 13.281 1.089 -19.805 1.00 92.94 79 VAL A O 1
ATOM 621 N N . GLU A 1 80 ? 11.189 0.340 -20.202 1.00 95.38 80 GLU A N 1
ATOM 622 C CA . GLU A 1 80 ? 11.044 0.948 -21.524 1.00 95.38 80 GLU A CA 1
ATOM 623 C C . GLU A 1 80 ? 11.074 2.475 -21.433 1.00 95.38 80 GLU A C 1
ATOM 625 O O . GLU A 1 80 ? 11.909 3.127 -22.060 1.00 95.38 80 GLU A O 1
ATOM 630 N N . SER A 1 81 ? 10.234 3.063 -20.578 1.00 96.25 81 SER A N 1
ATOM 631 C CA . SER A 1 81 ? 10.204 4.518 -20.409 1.00 96.25 81 SER A CA 1
ATOM 632 C C . SER A 1 81 ? 11.236 5.069 -19.428 1.00 96.25 81 SER A C 1
ATOM 634 O O . SER A 1 81 ? 11.335 6.289 -19.280 1.00 96.25 81 SER A O 1
ATOM 636 N N . ARG A 1 82 ? 12.013 4.197 -18.770 1.00 95.75 82 ARG A N 1
ATOM 637 C CA . ARG A 1 82 ? 13.039 4.544 -17.770 1.00 95.75 82 ARG A CA 1
ATOM 638 C C . ARG A 1 82 ? 12.498 5.460 -16.671 1.00 95.75 82 ARG A C 1
ATOM 640 O O . ARG A 1 82 ? 13.145 6.432 -16.273 1.00 95.75 82 ARG A O 1
ATOM 647 N N . ARG A 1 83 ? 11.281 5.175 -16.213 1.00 96.62 83 ARG A N 1
ATOM 648 C CA . ARG A 1 83 ? 10.559 5.970 -15.217 1.00 96.62 83 ARG A CA 1
ATOM 649 C C . ARG A 1 83 ? 9.778 5.060 -14.291 1.00 96.62 83 ARG A C 1
ATOM 651 O O . ARG A 1 83 ? 9.378 3.962 -14.661 1.00 96.62 83 ARG A O 1
ATOM 658 N N . PHE A 1 84 ? 9.504 5.556 -13.093 1.00 97.19 84 PHE A N 1
ATOM 659 C CA . PHE A 1 84 ? 8.489 4.951 -12.248 1.00 97.19 84 PHE A CA 1
ATOM 660 C C . PHE A 1 84 ? 7.101 5.328 -12.760 1.00 97.19 84 PHE A C 1
ATOM 662 O O . PHE A 1 84 ? 6.816 6.508 -12.974 1.00 97.19 84 PHE A O 1
ATOM 669 N N . ARG A 1 85 ? 6.240 4.329 -12.944 1.00 97.62 85 ARG A N 1
ATOM 670 C CA . ARG A 1 85 ? 4.848 4.511 -13.356 1.00 97.62 85 ARG A CA 1
ATOM 671 C C . ARG A 1 85 ? 3.912 3.964 -12.296 1.00 97.62 85 ARG A C 1
ATOM 673 O O . ARG A 1 85 ? 4.193 2.921 -11.705 1.00 97.62 85 ARG A O 1
ATOM 680 N N . ALA A 1 86 ? 2.806 4.670 -12.078 1.00 97.44 86 ALA A N 1
ATOM 681 C CA . ALA A 1 86 ? 1.716 4.156 -11.266 1.00 97.44 86 ALA A CA 1
ATOM 682 C C . ALA A 1 86 ? 1.239 2.815 -11.844 1.00 97.44 86 ALA A C 1
ATOM 684 O O . ALA A 1 86 ? 1.175 2.643 -13.063 1.00 97.44 86 ALA A O 1
ATOM 685 N N . SER A 1 87 ? 0.956 1.868 -10.959 1.00 95.06 87 SER A N 1
ATOM 686 C CA . SER A 1 87 ? 0.469 0.535 -11.298 1.00 95.06 87 SER A CA 1
ATOM 687 C C . SER A 1 87 ? -0.819 0.261 -10.529 1.00 95.06 87 SER A C 1
ATOM 689 O O . SER A 1 87 ? -1.867 0.765 -10.915 1.00 95.06 87 SER A O 1
ATOM 691 N N . ASP A 1 88 ? -0.746 -0.477 -9.426 1.00 96.06 88 ASP A N 1
ATOM 692 C CA . ASP A 1 88 ? -1.909 -0.820 -8.614 1.00 96.06 88 ASP A CA 1
ATOM 693 C C . ASP A 1 88 ? -2.226 0.292 -7.604 1.00 96.06 88 ASP A C 1
ATOM 695 O O . ASP A 1 88 ? -1.316 0.824 -6.960 1.00 96.06 88 ASP A O 1
ATOM 699 N N . THR A 1 89 ? -3.514 0.592 -7.422 1.00 98.00 89 THR A N 1
ATOM 700 C CA . THR A 1 89 ? -4.017 1.492 -6.376 1.00 98.00 89 THR A CA 1
ATOM 701 C C . THR A 1 89 ? -5.034 0.763 -5.504 1.00 98.00 89 THR A C 1
ATOM 703 O O . THR A 1 89 ? -5.991 0.178 -6.004 1.00 98.00 89 THR A O 1
ATOM 706 N N . TYR A 1 90 ? -4.843 0.839 -4.189 1.00 98.06 90 TYR A N 1
ATOM 707 C CA . TYR A 1 9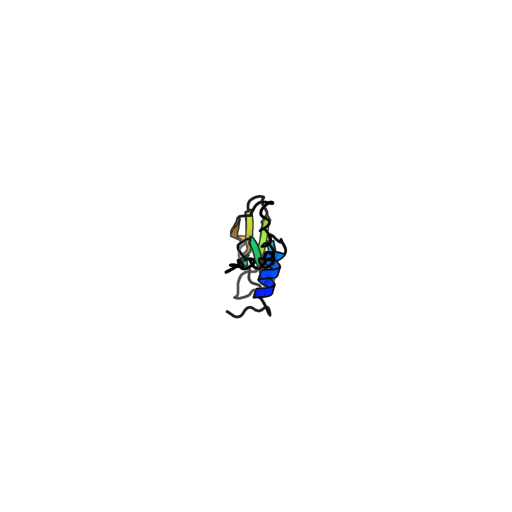0 ? -5.739 0.297 -3.171 1.00 98.06 90 TYR A CA 1
ATOM 708 C C . TYR A 1 90 ? -6.313 1.438 -2.345 1.00 98.06 90 TYR A C 1
ATOM 710 O O . TYR A 1 90 ? -5.567 2.323 -1.932 1.00 98.06 90 TYR A O 1
ATOM 718 N N . ALA A 1 91 ? -7.612 1.388 -2.064 1.00 97.50 91 ALA A N 1
ATOM 719 C CA . ALA A 1 91 ? -8.292 2.351 -1.211 1.00 97.50 91 ALA A CA 1
ATOM 720 C C . ALA A 1 91 ? -8.906 1.637 -0.005 1.00 97.50 91 ALA A C 1
ATOM 722 O O . ALA A 1 91 ? -9.612 0.638 -0.149 1.00 97.50 91 ALA A O 1
ATOM 723 N N . PHE A 1 92 ? -8.650 2.168 1.185 1.00 96.69 92 PHE A N 1
ATOM 724 C CA . PHE A 1 92 ? -9.183 1.657 2.442 1.00 96.69 92 PHE A CA 1
ATOM 725 C C . PHE A 1 92 ? -10.010 2.743 3.115 1.00 96.69 92 PHE A C 1
ATOM 727 O O . PHE A 1 92 ? -9.538 3.867 3.277 1.00 96.69 92 PHE A O 1
ATOM 734 N N . ALA A 1 93 ? -11.234 2.410 3.524 1.00 94.19 93 ALA A N 1
ATOM 735 C CA . ALA A 1 93 ? -12.086 3.340 4.253 1.00 94.19 93 ALA A CA 1
ATOM 736 C C . ALA A 1 93 ? -11.453 3.709 5.602 1.00 94.19 93 ALA A C 1
ATOM 738 O O . ALA A 1 93 ? -10.975 2.847 6.342 1.00 94.19 93 ALA A O 1
ATOM 739 N N . ARG A 1 94 ? -11.488 4.997 5.937 1.00 89.81 94 ARG A N 1
ATOM 740 C CA . ARG A 1 94 ? -11.006 5.526 7.209 1.00 89.81 94 ARG A CA 1
ATOM 741 C C . ARG A 1 94 ? -12.189 5.689 8.154 1.00 89.81 94 ARG A C 1
ATOM 743 O O . ARG A 1 94 ? -13.120 6.439 7.867 1.00 89.81 94 ARG A O 1
ATOM 750 N N . ALA A 1 95 ? -12.155 5.004 9.295 1.00 74.75 95 ALA A N 1
ATOM 751 C CA . ALA A 1 95 ? -13.088 5.303 10.373 1.00 74.75 95 ALA A CA 1
ATOM 752 C C . ALA A 1 95 ? -12.761 6.716 10.873 1.00 74.75 95 ALA A C 1
ATOM 754 O O . ALA A 1 95 ? -11.657 6.948 11.362 1.00 74.75 95 ALA A O 1
ATOM 755 N N . GLY A 1 96 ? -13.679 7.669 10.685 1.00 64.88 96 GLY A N 1
ATOM 756 C CA . GLY A 1 96 ? -13.461 9.067 11.062 1.00 64.88 96 GLY A CA 1
ATOM 757 C C . GLY A 1 96 ? -12.947 9.210 12.501 1.00 64.88 96 GLY A C 1
ATOM 758 O O . GLY A 1 96 ? -13.196 8.347 13.349 1.00 64.88 96 GLY A O 1
ATOM 759 N N . LYS A 1 97 ? -12.221 10.304 12.778 1.00 56.41 97 LYS A N 1
ATOM 760 C CA . LYS A 1 97 ? -11.708 10.655 14.116 1.00 56.41 97 LYS A CA 1
ATOM 761 C C . LYS A 1 97 ? -12.863 10.678 15.132 1.00 56.41 97 LYS A C 1
ATOM 763 O O . LYS A 1 97 ? -13.528 11.693 15.285 1.00 56.41 97 LYS A O 1
ATOM 768 N N . GLY A 1 98 ? -13.135 9.555 15.789 1.00 49.62 98 GLY A N 1
ATOM 769 C CA . GLY A 1 98 ? -14.276 9.416 16.700 1.00 49.62 98 GLY A CA 1
ATOM 770 C C . GLY A 1 98 ? -14.574 7.981 17.122 1.00 49.62 98 GLY A C 1
ATOM 771 O O . GLY A 1 98 ? -15.042 7.757 18.232 1.00 49.62 98 GLY A O 1
ATOM 772 N N . ALA A 1 99 ? -14.229 6.982 16.308 1.00 48.06 99 ALA A N 1
ATOM 773 C CA . ALA A 1 99 ? -14.348 5.593 16.735 1.00 48.06 99 ALA A CA 1
ATOM 774 C C . ALA A 1 99 ? -13.128 5.198 17.585 1.00 48.06 99 ALA A C 1
ATOM 776 O O . ALA A 1 99 ? -12.192 4.565 17.103 1.00 48.06 99 ALA A O 1
ATOM 777 N N . VAL A 1 100 ? -13.102 5.550 18.865 1.00 51.62 100 VAL A N 1
ATOM 778 C CA . VAL A 1 100 ? -12.323 4.769 19.836 1.00 51.62 100 VAL A CA 1
ATOM 779 C C . VAL A 1 100 ? -13.156 3.511 20.106 1.00 51.62 100 VAL A C 1
ATOM 781 O O . VAL A 1 100 ? -14.317 3.655 20.483 1.00 51.62 100 VAL A O 1
ATOM 784 N N . PRO A 1 101 ? -12.658 2.279 19.879 1.00 52.69 101 PRO A N 1
ATOM 785 C CA . PRO A 1 101 ? -13.351 1.102 20.375 1.00 52.69 101 PRO A CA 1
ATOM 786 C C . PRO A 1 101 ? -13.375 1.253 21.891 1.00 52.69 101 PRO A C 1
ATOM 788 O O . PRO A 1 101 ? -12.312 1.395 22.498 1.00 52.69 101 PRO A O 1
ATOM 791 N N . ALA A 1 102 ? -14.566 1.294 22.489 1.00 54.19 102 ALA A N 1
ATOM 792 C CA . ALA A 1 102 ? -14.689 1.292 23.936 1.00 54.19 102 ALA A CA 1
ATOM 793 C C . ALA A 1 102 ? -13.839 0.136 24.481 1.00 54.19 102 ALA A C 1
ATOM 795 O O . ALA A 1 102 ? -13.987 -1.005 24.031 1.00 54.19 102 ALA A O 1
ATOM 796 N N . SER A 1 103 ? -12.921 0.432 25.407 1.00 57.69 103 SER A N 1
ATOM 797 C CA . SER A 1 103 ? -12.278 -0.626 26.185 1.00 57.69 103 SER A CA 1
ATOM 798 C C . SER A 1 103 ? -13.385 -1.512 26.754 1.00 57.69 103 SER A C 1
ATOM 800 O O . SER A 1 103 ? -14.351 -0.962 27.293 1.00 57.69 103 SER A O 1
ATOM 802 N N . PRO A 1 104 ? -13.291 -2.850 26.642 1.00 60.19 104 PRO A N 1
ATOM 803 C CA . PRO A 1 104 ? -14.236 -3.711 27.330 1.00 60.19 104 PRO A CA 1
ATOM 804 C C . PRO A 1 104 ? -14.199 -3.336 28.812 1.00 60.19 104 PRO A C 1
ATOM 806 O O . PRO A 1 104 ? -13.121 -3.267 29.412 1.00 60.19 104 PRO A O 1
ATOM 809 N N . ALA A 1 105 ? -15.371 -3.009 29.361 1.00 58.81 105 ALA A N 1
ATOM 810 C CA . ALA A 1 105 ? -15.504 -2.682 30.768 1.00 58.81 105 ALA A CA 1
ATOM 811 C C . ALA A 1 105 ? -14.891 -3.823 31.599 1.00 58.81 105 ALA A C 1
ATOM 813 O O . ALA A 1 105 ? -15.069 -4.995 31.240 1.00 58.81 105 ALA A O 1
ATOM 814 N N . PRO A 1 106 ? -14.146 -3.515 32.675 1.00 65.94 106 PRO A N 1
ATOM 815 C CA . PRO A 1 106 ? -13.678 -4.549 33.582 1.00 65.94 106 PRO A CA 1
ATOM 816 C C . PRO A 1 106 ? -14.884 -5.364 34.079 1.00 65.94 106 PRO A C 1
ATOM 818 O O . PRO A 1 106 ? -15.966 -4.793 34.252 1.00 65.94 106 PRO A O 1
ATOM 821 N N . PRO A 1 107 ? -14.733 -6.687 34.277 1.00 70.19 107 PRO A N 1
ATOM 822 C CA . PRO A 1 107 ? -15.809 -7.508 34.810 1.00 70.19 107 PRO A CA 1
ATOM 823 C C . PRO A 1 107 ? -16.302 -6.886 36.117 1.00 70.19 107 PRO A C 1
ATOM 825 O O . PRO A 1 107 ? -15.500 -6.528 36.982 1.00 70.19 107 PRO A O 1
ATOM 828 N N . GLY A 1 108 ? -17.622 -6.708 36.213 1.00 65.44 108 GLY A N 1
ATOM 829 C CA . GLY A 1 108 ? -18.257 -6.184 37.414 1.00 65.44 108 GLY A CA 1
ATOM 830 C C . GLY A 1 108 ? -17.868 -7.020 38.638 1.00 65.44 108 GLY A C 1
ATOM 831 O O . GLY A 1 108 ? -17.564 -8.210 38.493 1.00 65.44 108 GLY A O 1
ATOM 832 N N . PRO A 1 109 ? -17.840 -6.415 39.837 1.00 69.00 109 PRO A N 1
ATOM 833 C CA . PRO A 1 109 ? -17.530 -7.149 41.054 1.00 69.00 109 PRO A CA 1
ATOM 834 C C . PRO A 1 109 ? -18.487 -8.345 41.201 1.00 69.00 109 PRO A C 1
ATOM 836 O O . PRO A 1 109 ? -19.655 -8.236 40.814 1.00 69.00 109 PRO A O 1
ATOM 839 N N . PRO A 1 110 ? -18.012 -9.492 41.723 1.00 71.25 110 PRO A N 1
ATOM 840 C CA . PRO A 1 110 ? -18.864 -10.651 41.951 1.00 71.25 110 PRO A CA 1
ATOM 841 C C . PRO A 1 110 ? -20.073 -10.240 42.796 1.00 71.25 110 PRO A C 1
ATOM 843 O O . PRO A 1 110 ? -19.923 -9.558 43.812 1.00 71.25 110 PRO A O 1
ATOM 846 N N . GLY A 1 111 ? -21.267 -10.621 42.333 1.00 63.72 111 GLY A N 1
ATOM 847 C CA . GLY A 1 111 ? -22.520 -10.330 43.020 1.00 63.72 111 GLY A CA 1
ATOM 848 C C . GLY A 1 111 ? -22.462 -10.815 44.465 1.00 63.72 111 GLY A C 1
ATOM 849 O O . GLY A 1 111 ? -22.024 -11.937 44.729 1.00 63.72 111 GLY A O 1
ATOM 850 N N . GLN A 1 112 ? -22.866 -9.953 45.399 1.00 62.09 112 GLN A N 1
ATOM 851 C CA . GLN A 1 112 ? -22.999 -10.335 46.801 1.00 62.09 112 GLN A CA 1
ATOM 852 C C . GLN A 1 112 ? -23.954 -11.535 46.925 1.00 62.09 112 GLN A C 1
ATOM 854 O O . GLN A 1 112 ? -24.973 -11.566 46.228 1.00 62.09 112 GLN A O 1
ATOM 859 N N . PRO A 1 113 ? -23.657 -12.512 47.802 1.00 60.91 113 PRO A N 1
ATOM 860 C CA . PRO A 1 113 ? -24.574 -13.605 48.080 1.00 60.91 113 PRO A CA 1
ATOM 861 C C . PRO A 1 113 ? -25.900 -13.051 48.601 1.00 60.91 113 PRO A C 1
ATOM 863 O O . PRO A 1 113 ? -25.920 -12.225 49.514 1.00 60.91 113 PRO A O 1
ATOM 866 N N . VAL A 1 114 ? -26.999 -13.521 48.019 1.00 67.44 114 VAL A N 1
ATOM 867 C CA . VAL A 1 114 ? -28.351 -13.266 48.522 1.00 67.44 114 VAL A CA 1
ATOM 868 C C . VAL A 1 114 ? -28.453 -13.911 49.914 1.00 67.44 114 VAL A C 1
ATOM 870 O O . VAL A 1 114 ? -28.096 -15.087 50.039 1.00 67.44 114 VAL A O 1
ATOM 873 N N . PRO A 1 115 ? -28.871 -13.193 50.972 1.00 61.00 115 PRO A N 1
ATOM 874 C CA . PRO A 1 115 ? -29.056 -13.807 52.280 1.00 61.00 115 PRO A CA 1
ATOM 875 C C . PRO A 1 115 ? -30.185 -14.840 52.207 1.00 61.00 115 PRO A C 1
ATOM 877 O O . PRO A 1 115 ? -31.238 -14.581 51.627 1.00 61.00 115 PRO A O 1
ATOM 880 N N . ALA A 1 116 ? -29.934 -16.025 52.764 1.00 61.34 116 ALA A N 1
ATOM 881 C CA . ALA A 1 116 ? -30.919 -17.090 52.859 1.00 61.34 116 ALA A CA 1
ATOM 882 C C . ALA A 1 116 ? -32.048 -16.672 53.810 1.00 61.34 116 ALA A C 1
ATOM 884 O O . ALA A 1 116 ? -31.781 -16.244 54.936 1.00 61.34 116 ALA A O 1
ATOM 885 N N . ASP A 1 117 ? -33.291 -16.821 53.353 1.00 59.59 117 ASP A N 1
ATOM 886 C CA . ASP A 1 117 ? -34.482 -16.658 54.178 1.00 59.59 117 ASP A CA 1
ATOM 887 C C . ASP A 1 117 ? -34.404 -17.593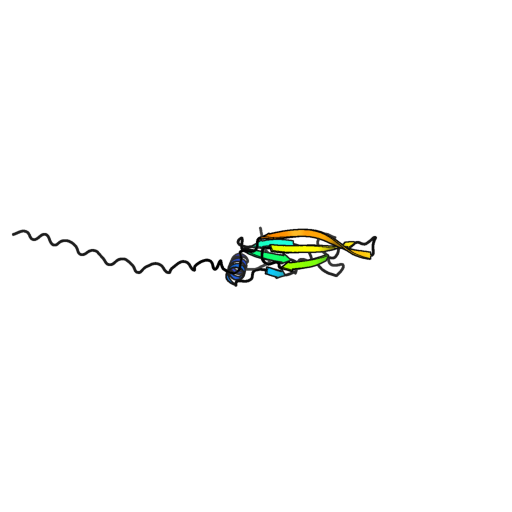 55.390 1.00 59.59 117 ASP A C 1
ATOM 889 O O . ASP A 1 117 ? -34.413 -18.820 55.274 1.00 59.59 117 ASP A O 1
ATOM 893 N N . THR A 1 118 ? -34.341 -17.008 56.583 1.00 52.59 118 THR A N 1
ATOM 894 C CA . THR A 1 118 ? -34.602 -17.721 57.830 1.00 52.59 118 THR A CA 1
ATOM 895 C C . THR A 1 118 ? -36.102 -17.965 57.947 1.00 52.59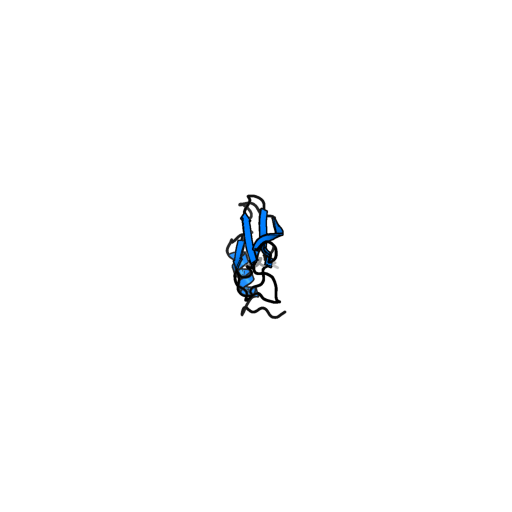 118 THR A C 1
ATOM 897 O O . THR A 1 118 ? -36.842 -17.106 58.424 1.00 52.59 118 THR A O 1
ATOM 900 N N . THR A 1 119 ? -36.566 -19.149 57.552 1.00 51.66 119 THR A N 1
ATOM 901 C CA . THR A 1 119 ? -37.851 -19.675 58.025 1.00 51.66 119 THR A CA 1
ATOM 902 C C . THR A 1 119 ? -37.718 -20.070 59.492 1.00 51.66 119 THR A C 1
ATOM 904 O O . THR A 1 119 ? -37.094 -21.073 59.832 1.00 51.66 119 THR A O 1
ATOM 907 N N . SER A 1 120 ? -38.302 -19.242 60.357 1.00 51.16 120 SER A N 1
ATOM 908 C CA . SER A 1 120 ? -38.603 -19.558 61.752 1.00 51.16 120 SER A CA 1
ATOM 909 C C . SER A 1 120 ? -39.768 -20.551 61.797 1.00 51.16 120 SER A C 1
ATOM 911 O O . SER A 1 120 ? -40.845 -20.251 61.281 1.00 51.16 120 SER A O 1
ATOM 913 N N . HIS A 1 121 ? -39.563 -21.717 62.407 1.00 48.41 121 HIS A N 1
ATOM 914 C CA . HIS A 1 121 ? -40.651 -22.579 62.863 1.00 48.41 121 HIS A CA 1
ATOM 915 C C . HIS A 1 121 ? -40.665 -22.572 64.392 1.00 48.41 121 HIS A C 1
ATOM 917 O O . HIS A 1 121 ? -39.632 -22.778 65.030 1.00 48.41 121 HIS A O 1
ATOM 923 N N . SER A 1 122 ? -41.845 -22.253 64.929 1.00 52.31 122 SER A N 1
ATOM 924 C CA . SER A 1 122 ? -42.229 -22.382 66.339 1.00 52.31 122 SER A CA 1
ATOM 925 C C . SER A 1 122 ? -42.397 -23.840 66.747 1.00 52.31 122 SER A C 1
ATOM 927 O O . SER A 1 122 ? -42.723 -24.655 65.854 1.00 52.31 122 SER A O 1
#